Protein AF-A0AAX2RJA6-F1 (afdb_monomer_lite)

Organism: Burkholderia cepacia (NCBI:txid292)

Foldseek 3Di:
DDQDPVNLVVLVVVLCVVPPDDPQWDDPSPFIAGNDPDRPSRVVRRVVSVVSVVVVPPPPPPVQWDFPVPDDQDDFFKWWQAPVGIDGRWHWADDAPVDDTAIWDFPQADPVGTHIDHRHGTTIIGHDPDDPPPPPPDDD

pLDDT: mean 81.7, std 13.89, range [35.16, 95.06]

Secondary structure (DSSP, 8-state):
-PPPHHHHHHHHHHHHHHSPPPTTEEE-SSSEEESSS-HHHHHHHHHHHHHHHHHHS--THHHH-EEGGG--SSSS-EEEEETTEEEEEEEES---TT-S--EEEEEEEETTEEEEEE-SS--EEEEPPPPPP-------

Sequence (140 aa):
MKITDDMLTEWRKQFEAEFPMPPDCIWTGNGYSPTRYDAWRAQEYAHMWNGFVAGRRTTPDREAWQPIGTAPKFGDPIDIWGRYGRTPNCVWGKPTYVGGVRWVHEAGYDSNGPVFEIVVDPTHWMPLPTAPTSDKGGAR

Structure (mmCIF, N/CA/C/O backbone):
data_AF-A0AAX2RJA6-F1
#
_entry.id   AF-A0AAX2RJA6-F1
#
loop_
_atom_site.group_PDB
_atom_site.id
_atom_site.type_symbol
_atom_site.label_atom_id
_atom_site.label_alt_id
_atom_site.label_comp_id
_atom_site.label_asym_id
_atom_site.label_entity_id
_atom_site.label_seq_id
_atom_site.pdbx_PDB_ins_code
_atom_site.Cartn_x
_atom_site.Cartn_y
_atom_site.Cartn_z
_atom_site.occupancy
_atom_site.B_iso_or_equiv
_atom_site.auth_seq_id
_atom_site.auth_comp_id
_atom_site.auth_asym_id
_atom_site.auth_atom_id
_atom_site.pdbx_PDB_model_num
ATOM 1 N N . MET A 1 1 ? 11.723 0.926 1.238 1.00 52.06 1 MET A N 1
ATOM 2 C CA . MET A 1 1 ? 12.694 -0.075 0.745 1.00 52.06 1 MET A CA 1
ATOM 3 C C . MET A 1 1 ? 13.727 0.634 -0.124 1.00 52.06 1 MET A C 1
ATOM 5 O O . MET A 1 1 ? 13.325 1.465 -0.930 1.00 52.06 1 MET A O 1
ATOM 9 N N . LYS A 1 2 ? 15.030 0.384 0.068 1.00 60.53 2 LYS A N 1
ATOM 10 C CA . LYS A 1 2 ? 16.077 0.905 -0.831 1.00 60.53 2 LYS A CA 1
ATOM 11 C C . LYS A 1 2 ? 16.181 -0.028 -2.041 1.00 60.53 2 LYS A C 1
ATOM 13 O O . LYS A 1 2 ? 16.201 -1.238 -1.852 1.00 60.53 2 LYS A O 1
ATOM 18 N N . ILE A 1 3 ? 16.213 0.528 -3.250 1.00 69.88 3 ILE A N 1
ATOM 19 C CA . ILE A 1 3 ? 16.457 -0.243 -4.476 1.00 69.88 3 ILE A CA 1
ATOM 20 C C . ILE A 1 3 ? 17.936 -0.630 -4.489 1.00 69.88 3 ILE A C 1
ATOM 22 O O . ILE A 1 3 ? 18.782 0.245 -4.304 1.00 69.88 3 ILE A O 1
ATOM 26 N N . THR A 1 4 ? 18.235 -1.914 -4.676 1.00 81.44 4 THR A N 1
ATOM 27 C CA . THR A 1 4 ? 19.610 -2.412 -4.813 1.00 81.44 4 THR A CA 1
ATOM 28 C C . THR A 1 4 ? 20.001 -2.546 -6.284 1.00 81.44 4 THR A C 1
ATOM 30 O O . THR A 1 4 ? 19.138 -2.645 -7.161 1.00 81.44 4 THR A O 1
ATOM 33 N N . ASP A 1 5 ? 21.304 -2.590 -6.558 1.00 79.75 5 ASP A N 1
ATOM 34 C CA . ASP A 1 5 ? 21.830 -2.777 -7.917 1.00 79.75 5 ASP A CA 1
ATOM 35 C C . ASP A 1 5 ? 21.434 -4.142 -8.507 1.00 79.75 5 ASP A C 1
ATOM 37 O O . ASP A 1 5 ? 21.126 -4.241 -9.696 1.00 79.75 5 ASP A O 1
ATOM 41 N N . ASP A 1 6 ? 21.333 -5.178 -7.668 1.00 83.69 6 ASP A N 1
ATOM 42 C CA . ASP A 1 6 ? 20.842 -6.502 -8.071 1.00 83.69 6 ASP A CA 1
ATOM 43 C C . ASP A 1 6 ? 19.376 -6.444 -8.525 1.00 83.69 6 ASP A C 1
ATOM 45 O O . ASP A 1 6 ? 19.014 -7.006 -9.559 1.00 83.69 6 ASP A O 1
ATOM 49 N N . MET A 1 7 ? 18.529 -5.701 -7.800 1.00 82.44 7 MET A N 1
ATOM 50 C CA . MET A 1 7 ? 17.132 -5.499 -8.196 1.00 82.44 7 MET A CA 1
ATOM 51 C C . MET A 1 7 ? 17.029 -4.747 -9.521 1.00 82.44 7 MET A C 1
ATOM 53 O O . MET A 1 7 ? 16.247 -5.142 -10.383 1.00 82.44 7 MET A O 1
ATOM 57 N N . LEU A 1 8 ? 17.822 -3.686 -9.710 1.00 85.06 8 LEU A N 1
ATOM 58 C CA . LEU A 1 8 ? 17.856 -2.946 -10.976 1.00 85.06 8 LEU A CA 1
ATOM 59 C C . LEU A 1 8 ? 18.325 -3.827 -12.133 1.00 85.06 8 LEU A C 1
ATOM 61 O O . LEU A 1 8 ? 17.783 -3.722 -13.231 1.00 85.06 8 LEU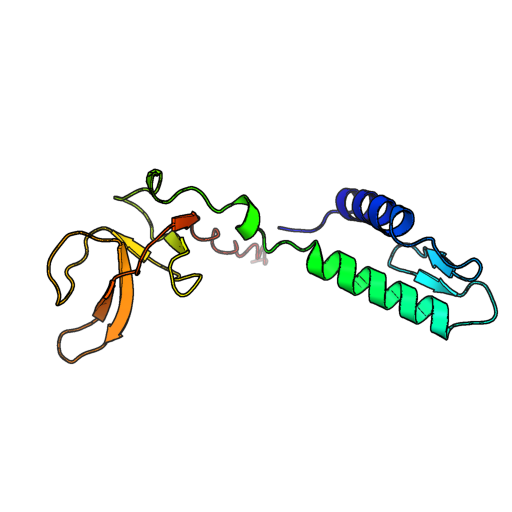 A O 1
ATOM 65 N N . THR A 1 9 ? 19.282 -4.718 -11.880 1.00 88.31 9 THR A N 1
ATOM 66 C CA . THR A 1 9 ? 19.792 -5.668 -12.874 1.00 88.31 9 THR A CA 1
ATOM 67 C C . THR A 1 9 ? 18.704 -6.646 -13.316 1.00 88.31 9 THR A C 1
ATOM 69 O O . THR A 1 9 ? 18.494 -6.829 -14.516 1.00 88.31 9 THR A O 1
ATOM 72 N N . GLU A 1 10 ? 17.958 -7.233 -12.379 1.00 89.12 10 GLU A N 1
ATOM 73 C CA . GLU A 1 10 ? 16.852 -8.138 -12.713 1.00 89.12 10 GLU A CA 1
ATOM 74 C C . GLU A 1 10 ? 15.676 -7.408 -13.371 1.00 89.12 10 GLU A C 1
ATOM 76 O O . GLU A 1 10 ? 15.104 -7.887 -14.351 1.00 89.12 10 GLU A O 1
ATOM 81 N N . TRP A 1 11 ? 15.339 -6.207 -12.898 1.00 90.81 11 TRP A N 1
ATOM 82 C CA . TRP A 1 11 ? 14.287 -5.392 -13.508 1.00 90.81 11 TRP A CA 1
ATOM 83 C C . TRP A 1 11 ? 14.646 -4.975 -14.929 1.00 90.81 11 TRP A C 1
ATOM 85 O O . TRP A 1 11 ? 13.773 -4.967 -15.793 1.00 90.81 11 TRP A O 1
ATOM 95 N N . ARG A 1 12 ? 15.921 -4.685 -15.198 1.00 91.75 12 ARG A N 1
ATOM 96 C CA . ARG A 1 12 ? 16.403 -4.397 -16.548 1.00 91.75 12 ARG A CA 1
ATOM 97 C C . ARG A 1 12 ? 16.191 -5.587 -17.479 1.00 91.75 12 ARG A C 1
ATOM 99 O O . ARG A 1 12 ? 15.636 -5.396 -18.554 1.00 91.75 12 ARG A O 1
ATOM 106 N N . LYS A 1 13 ? 16.562 -6.804 -17.061 1.00 92.00 13 LYS A N 1
ATOM 107 C CA . LYS A 1 13 ? 16.339 -8.023 -17.863 1.00 92.00 13 LYS A CA 1
ATOM 108 C C . LYS A 1 13 ? 14.862 -8.209 -18.213 1.00 92.00 13 LYS A C 1
ATOM 110 O O . LYS A 1 13 ? 14.540 -8.531 -19.349 1.00 92.00 13 LYS A O 1
ATOM 115 N N . GLN A 1 14 ? 13.967 -7.985 -17.248 1.00 92.12 14 GLN A N 1
ATOM 116 C CA . GLN A 1 14 ? 12.521 -8.059 -17.480 1.00 92.12 14 GLN A CA 1
ATOM 117 C C . GLN A 1 14 ? 12.045 -6.984 -18.461 1.00 92.12 14 GLN A C 1
ATOM 119 O O . GLN A 1 14 ? 11.283 -7.286 -19.373 1.00 92.12 14 GLN A O 1
ATOM 124 N N . PHE A 1 15 ? 12.506 -5.744 -18.282 1.00 93.75 15 PHE A N 1
ATOM 125 C CA . PHE A 1 15 ? 12.160 -4.629 -19.157 1.00 93.75 15 PHE A CA 1
ATOM 126 C C . PHE A 1 15 ? 12.596 -4.889 -20.599 1.00 93.75 15 PHE A C 1
ATOM 128 O O . PHE A 1 15 ? 11.776 -4.775 -21.499 1.00 93.75 15 PHE A O 1
ATOM 135 N N . GLU A 1 16 ? 13.849 -5.293 -20.817 1.00 93.06 16 GLU A N 1
ATOM 136 C CA . GLU A 1 16 ? 14.395 -5.567 -22.154 1.00 93.06 16 GLU A CA 1
ATOM 137 C C . GLU A 1 16 ? 13.778 -6.820 -22.809 1.00 93.06 16 GLU A C 1
ATOM 139 O O . GLU A 1 16 ? 13.765 -6.926 -24.035 1.00 93.06 16 GLU A O 1
ATOM 144 N N . ALA A 1 17 ? 13.252 -7.763 -22.016 1.00 92.62 17 ALA A N 1
ATOM 145 C CA . ALA A 1 17 ? 12.508 -8.915 -22.528 1.00 92.62 17 ALA A CA 1
ATOM 146 C C . ALA A 1 17 ? 11.091 -8.542 -23.001 1.00 92.62 17 ALA A C 1
ATOM 148 O O . ALA A 1 17 ? 10.594 -9.119 -23.966 1.00 92.62 17 ALA A O 1
ATOM 149 N N . GLU A 1 18 ? 10.439 -7.597 -22.320 1.00 94.25 18 GLU A N 1
ATOM 150 C CA . GLU A 1 18 ? 9.084 -7.130 -22.640 1.00 94.25 18 GLU A CA 1
ATOM 151 C C . GLU A 1 18 ? 9.087 -6.058 -23.740 1.00 94.25 18 GLU A C 1
ATOM 153 O O . GLU A 1 18 ? 8.244 -6.065 -24.637 1.00 94.25 18 GLU A O 1
ATOM 158 N N . PHE A 1 19 ? 10.074 -5.167 -23.701 1.00 90.81 19 PHE A N 1
ATOM 159 C CA . PHE A 1 19 ? 10.273 -4.082 -24.649 1.00 90.81 19 PHE A CA 1
ATOM 160 C C . PHE A 1 19 ? 11.635 -4.279 -25.316 1.00 90.81 19 PHE A C 1
ATOM 162 O O . PHE A 1 19 ? 12.649 -3.921 -24.729 1.00 90.81 19 PHE A O 1
ATOM 169 N N . PRO A 1 20 ? 11.706 -4.851 -26.529 1.00 87.12 20 PRO A N 1
ATOM 170 C CA . PRO A 1 20 ? 12.981 -5.044 -27.207 1.00 87.12 20 PRO A CA 1
ATOM 171 C C . PRO A 1 20 ? 13.717 -3.716 -27.421 1.00 87.12 20 PRO A C 1
ATOM 173 O O . PRO A 1 20 ? 13.171 -2.773 -28.004 1.00 87.12 20 PRO A O 1
ATOM 176 N N . MET A 1 21 ? 14.971 -3.656 -26.968 1.00 85.00 21 MET A N 1
ATOM 177 C CA . MET A 1 21 ? 15.792 -2.450 -27.054 1.00 85.00 21 MET A CA 1
ATOM 178 C C . MET A 1 21 ? 16.032 -2.039 -28.520 1.00 85.00 21 MET A C 1
ATOM 180 O O . MET A 1 21 ? 16.399 -2.886 -29.341 1.00 85.00 21 MET A O 1
ATOM 184 N N . PRO A 1 22 ? 15.867 -0.750 -28.876 1.00 85.69 22 PRO A N 1
ATOM 185 C CA . PRO A 1 22 ? 16.191 -0.264 -30.213 1.00 85.69 22 PRO A CA 1
ATOM 186 C C . PRO A 1 22 ? 17.672 -0.493 -30.573 1.00 85.69 22 PRO A C 1
ATOM 188 O O . PRO A 1 22 ? 18.527 -0.376 -29.696 1.00 85.69 22 PRO A O 1
ATOM 191 N N . PRO A 1 23 ? 18.010 -0.732 -31.857 1.00 84.88 23 PRO A N 1
ATOM 192 C CA . PRO A 1 23 ? 19.387 -1.012 -32.289 1.00 84.88 23 PRO A CA 1
ATOM 193 C C . PRO A 1 23 ? 20.365 0.145 -32.028 1.00 84.88 23 PRO A C 1
ATOM 195 O O . PRO A 1 23 ? 21.566 -0.076 -31.894 1.00 84.88 23 PRO A O 1
ATOM 198 N N . ASP A 1 24 ? 19.841 1.367 -31.920 1.00 87.44 24 ASP A N 1
ATOM 199 C CA . ASP A 1 24 ? 20.626 2.594 -31.751 1.00 87.44 24 ASP A CA 1
ATOM 200 C C . ASP A 1 24 ? 20.659 3.073 -30.304 1.00 87.44 24 ASP A C 1
ATOM 202 O O . ASP A 1 24 ? 20.914 4.243 -30.030 1.00 87.44 24 ASP A O 1
ATOM 206 N N . CYS A 1 25 ? 20.375 2.166 -29.372 1.00 88.31 25 CYS A N 1
ATOM 207 C CA . CYS A 1 25 ? 20.279 2.430 -27.952 1.00 88.31 25 CYS A CA 1
ATOM 208 C C . CYS A 1 25 ? 21.224 1.503 -27.182 1.00 88.31 25 CYS A C 1
ATOM 210 O O . CYS A 1 25 ? 21.363 0.325 -27.507 1.00 88.31 25 CYS A O 1
ATOM 212 N N . ILE A 1 26 ? 21.888 2.038 -26.161 1.00 90.69 26 ILE A N 1
ATOM 213 C CA . ILE A 1 26 ? 22.783 1.289 -25.280 1.00 90.69 26 ILE A CA 1
ATOM 214 C C . ILE A 1 26 ? 22.503 1.625 -23.820 1.00 90.69 26 ILE A C 1
ATOM 216 O O . ILE A 1 26 ? 22.159 2.757 -23.479 1.00 90.69 26 ILE A O 1
ATOM 220 N N . TRP A 1 27 ? 22.689 0.636 -22.952 1.00 89.00 27 TRP A N 1
ATOM 221 C CA . TRP A 1 27 ? 22.707 0.826 -21.508 1.00 89.00 27 TRP A CA 1
ATOM 222 C C . TRP A 1 27 ? 24.038 1.423 -21.037 1.00 89.00 27 TRP A C 1
ATOM 224 O O . TRP A 1 27 ? 25.102 0.880 -21.331 1.00 89.00 27 TRP A O 1
ATOM 234 N N . THR A 1 28 ? 23.990 2.496 -20.250 1.00 87.38 28 THR A N 1
ATOM 235 C CA . THR A 1 28 ? 25.176 3.242 -19.783 1.00 87.38 28 THR A CA 1
ATOM 236 C C . THR A 1 28 ? 25.485 3.050 -18.298 1.00 87.38 28 THR A C 1
ATOM 238 O O . THR A 1 28 ? 26.336 3.738 -17.741 1.00 87.38 28 THR A O 1
ATOM 241 N N . GLY A 1 29 ? 24.799 2.121 -17.628 1.00 82.06 29 GLY A N 1
ATOM 242 C CA . GLY A 1 29 ? 24.947 1.880 -16.190 1.00 82.06 29 GLY A CA 1
ATOM 243 C C . GLY A 1 29 ? 23.900 2.594 -15.337 1.00 82.06 29 GLY A C 1
ATOM 244 O O . GLY A 1 29 ? 23.500 2.046 -14.316 1.00 82.06 29 GLY A O 1
ATOM 245 N N . ASN A 1 30 ? 23.398 3.758 -15.766 1.00 79.12 30 ASN A N 1
ATOM 246 C CA . ASN A 1 30 ? 22.338 4.490 -15.055 1.00 79.12 30 ASN A CA 1
ATOM 247 C C . ASN A 1 30 ? 21.060 4.718 -15.880 1.00 79.12 30 ASN A C 1
ATOM 249 O O . ASN A 1 30 ? 20.163 5.438 -15.442 1.00 79.12 30 ASN A O 1
ATOM 253 N N . GLY A 1 31 ? 20.978 4.123 -17.067 1.00 85.19 31 GLY A N 1
ATOM 254 C CA . GLY A 1 31 ? 19.903 4.368 -18.013 1.00 85.19 31 GLY A CA 1
ATOM 255 C C . GLY A 1 31 ? 20.324 4.041 -19.436 1.00 85.19 31 GLY A C 1
ATOM 256 O O . GLY A 1 31 ? 21.293 3.315 -19.669 1.00 85.19 31 GLY A O 1
ATOM 257 N N . TYR A 1 32 ? 19.572 4.591 -20.382 1.00 89.06 32 TYR A N 1
ATOM 258 C CA . TYR A 1 32 ? 19.743 4.340 -21.805 1.00 89.06 32 TYR A CA 1
ATOM 259 C C . TYR A 1 32 ? 20.207 5.597 -22.536 1.00 89.06 32 TYR A C 1
ATOM 261 O O . TYR A 1 32 ? 19.871 6.719 -22.156 1.00 89.06 32 TYR A O 1
ATOM 269 N N . SER A 1 33 ? 21.011 5.422 -23.579 1.00 86.31 33 SER A N 1
ATOM 270 C CA . SER A 1 33 ? 21.560 6.517 -24.385 1.00 86.31 33 SER A CA 1
ATOM 271 C C . SER A 1 33 ? 21.720 6.092 -25.846 1.00 86.31 33 SER A C 1
ATOM 273 O O . SER A 1 33 ? 21.807 4.893 -26.119 1.00 86.31 33 SER A O 1
ATOM 275 N N . PRO A 1 34 ? 21.732 7.037 -26.802 1.00 88.56 34 PRO A N 1
ATOM 276 C CA . PRO A 1 34 ? 21.897 6.703 -28.210 1.00 88.56 34 PRO A CA 1
ATOM 277 C C . PRO A 1 34 ? 23.341 6.297 -28.536 1.00 88.56 34 PRO A C 1
ATOM 279 O O . PRO A 1 34 ? 24.287 6.871 -27.998 1.00 88.56 34 PRO A O 1
ATOM 282 N N . THR A 1 35 ? 23.521 5.342 -29.449 1.00 83.50 35 THR A N 1
ATOM 283 C CA . THR A 1 35 ? 24.842 4.954 -29.989 1.00 83.50 35 THR A CA 1
ATOM 284 C C . THR A 1 35 ? 25.194 5.678 -31.290 1.00 83.50 35 THR A C 1
ATOM 286 O O . THR A 1 35 ? 26.371 5.776 -31.635 1.00 83.50 35 THR A O 1
ATOM 289 N N . ARG A 1 36 ? 24.191 6.187 -32.020 1.00 77.19 36 ARG A N 1
ATOM 290 C CA . ARG A 1 36 ? 24.344 6.923 -33.287 1.00 77.19 36 ARG A CA 1
ATOM 291 C C . ARG A 1 36 ? 23.229 7.972 -33.469 1.00 77.19 36 ARG A C 1
ATOM 293 O O . ARG A 1 36 ? 22.797 8.589 -32.500 1.00 77.19 36 ARG A O 1
ATOM 300 N N . TYR A 1 37 ? 22.786 8.195 -34.711 1.00 69.88 37 TYR A N 1
ATOM 301 C CA . TYR A 1 37 ? 21.577 8.956 -35.042 1.00 69.88 37 TYR A CA 1
ATOM 302 C C . TYR A 1 37 ? 20.332 8.351 -34.361 1.00 69.88 37 TYR A C 1
ATOM 304 O O . TYR A 1 37 ? 20.276 7.140 -34.189 1.00 69.88 37 TYR A O 1
ATOM 312 N N . ASP A 1 38 ? 19.347 9.196 -34.028 1.00 75.69 38 ASP A N 1
ATOM 313 C CA . ASP A 1 38 ? 18.086 8.870 -33.316 1.00 75.69 38 ASP A CA 1
ATOM 314 C C . ASP A 1 38 ? 18.113 8.989 -31.771 1.00 75.69 38 ASP A C 1
ATOM 316 O O . ASP A 1 38 ? 17.716 8.101 -31.013 1.00 75.69 38 ASP A O 1
ATOM 320 N N . ALA A 1 39 ? 18.556 10.156 -31.284 1.00 80.44 39 ALA A N 1
ATOM 321 C CA . ALA A 1 39 ? 18.533 10.502 -29.859 1.00 80.44 39 ALA A CA 1
ATOM 322 C C . ALA A 1 39 ? 17.118 10.525 -29.250 1.00 80.44 39 ALA A C 1
ATOM 324 O O . ALA A 1 39 ? 16.964 10.242 -28.062 1.00 80.44 39 ALA A O 1
ATOM 325 N N . TRP A 1 40 ? 16.093 10.822 -30.055 1.00 84.25 40 TRP A N 1
ATOM 326 C CA . TRP A 1 40 ? 14.700 10.871 -29.609 1.00 84.25 40 TRP A CA 1
ATOM 327 C C . TRP A 1 40 ? 14.192 9.490 -29.213 1.00 84.25 40 TRP A C 1
ATOM 329 O O . TRP A 1 40 ? 13.665 9.327 -28.116 1.00 84.25 40 TRP A O 1
ATOM 339 N N . ARG A 1 41 ? 14.438 8.469 -30.039 1.00 84.56 41 ARG A N 1
ATOM 340 C CA . ARG A 1 41 ? 14.030 7.099 -29.720 1.00 84.56 41 ARG A CA 1
ATOM 341 C C . ARG A 1 41 ? 14.763 6.530 -28.506 1.00 84.56 41 ARG A C 1
ATOM 343 O O . ARG A 1 41 ? 14.161 5.836 -27.688 1.00 84.56 41 ARG A O 1
ATOM 350 N N . ALA A 1 42 ? 16.051 6.841 -28.347 1.00 86.19 42 ALA A N 1
ATOM 351 C CA . ALA A 1 42 ? 16.793 6.466 -27.142 1.00 86.19 42 ALA A CA 1
ATOM 352 C C . ALA A 1 42 ? 16.235 7.162 -25.886 1.00 86.19 42 ALA A C 1
ATOM 354 O O . ALA A 1 42 ? 16.147 6.543 -24.824 1.00 86.19 42 ALA A O 1
ATOM 355 N N . GLN A 1 43 ? 15.816 8.425 -26.008 1.00 87.38 43 GLN A N 1
ATOM 356 C CA . GLN A 1 43 ? 15.183 9.168 -24.922 1.00 87.38 43 GLN A CA 1
ATOM 357 C C . GLN A 1 43 ? 13.809 8.595 -24.549 1.00 87.38 43 GLN A C 1
ATOM 359 O O . GLN A 1 43 ? 13.527 8.423 -23.365 1.00 87.38 43 GLN A O 1
ATOM 364 N N . GLU A 1 44 ? 12.970 8.251 -25.527 1.00 89.62 44 GLU A N 1
ATOM 365 C CA . GLU A 1 44 ? 11.686 7.581 -25.282 1.00 89.62 44 GLU A CA 1
ATOM 366 C C . GLU A 1 44 ? 11.886 6.269 -24.524 1.00 89.62 44 GLU A C 1
ATOM 368 O O . GLU A 1 44 ? 11.211 6.012 -23.527 1.00 89.62 44 GLU A O 1
ATOM 373 N N . TYR A 1 45 ? 12.877 5.477 -24.929 1.00 90.44 45 TYR A N 1
ATOM 374 C CA . TYR A 1 45 ? 13.204 4.223 -24.263 1.00 90.44 45 TYR A CA 1
ATOM 375 C C . TYR A 1 45 ? 13.719 4.440 -22.827 1.00 90.44 45 TYR A C 1
ATOM 377 O O . TYR A 1 45 ? 13.320 3.730 -21.901 1.00 90.44 45 TYR A O 1
ATOM 385 N N . ALA A 1 46 ? 14.522 5.486 -22.597 1.00 90.25 46 ALA A N 1
ATOM 386 C CA . ALA A 1 46 ? 14.923 5.900 -21.252 1.00 90.25 46 ALA A CA 1
ATOM 387 C C . ALA A 1 46 ? 13.721 6.341 -20.392 1.00 90.25 46 ALA A C 1
ATOM 389 O O . ALA A 1 46 ? 13.653 6.023 -19.204 1.00 90.25 46 ALA A O 1
ATOM 390 N N . HIS A 1 47 ? 12.743 7.038 -20.976 1.00 91.88 47 HIS A N 1
ATOM 391 C CA . HIS A 1 47 ? 11.512 7.422 -20.283 1.00 91.88 47 HIS A CA 1
ATOM 392 C C . HIS A 1 47 ? 10.647 6.203 -19.941 1.00 91.88 47 HIS A C 1
ATOM 394 O O . HIS A 1 47 ? 10.136 6.114 -18.823 1.00 91.88 47 HIS A O 1
ATOM 400 N N . MET A 1 48 ? 10.525 5.242 -20.861 1.00 93.75 48 MET A N 1
ATOM 401 C CA . MET A 1 48 ? 9.839 3.971 -20.614 1.00 93.75 48 MET A CA 1
ATOM 402 C C . MET A 1 48 ? 10.486 3.209 -19.458 1.00 93.75 48 MET A C 1
ATOM 404 O O . MET A 1 48 ? 9.780 2.760 -18.557 1.00 93.75 48 MET A O 1
ATOM 408 N N . TRP A 1 49 ? 11.819 3.135 -19.427 1.00 92.31 49 TRP A N 1
ATOM 409 C CA . TRP A 1 49 ? 12.558 2.547 -18.311 1.00 92.31 49 TRP A CA 1
ATOM 410 C C . TRP A 1 49 ? 12.265 3.257 -16.986 1.00 92.31 49 TRP A C 1
ATOM 412 O O . TRP A 1 49 ? 11.958 2.604 -15.990 1.00 92.31 49 TRP A O 1
ATOM 422 N N . ASN A 1 50 ? 12.284 4.592 -16.969 1.00 90.12 50 ASN A N 1
ATOM 423 C CA . ASN A 1 50 ? 11.959 5.364 -15.769 1.00 90.12 50 ASN A CA 1
ATOM 424 C C . ASN A 1 50 ? 10.534 5.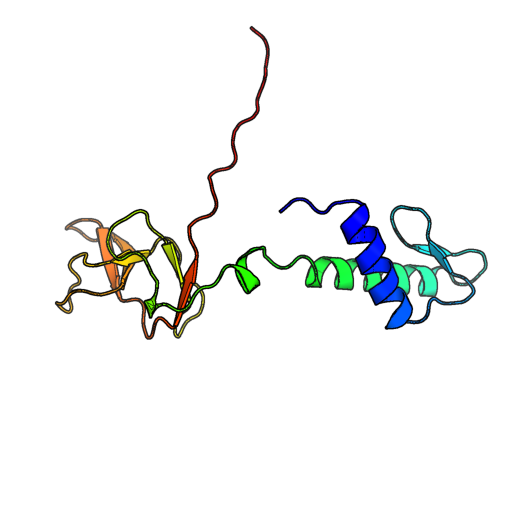082 -15.274 1.00 90.12 50 ASN A C 1
ATOM 426 O O . ASN A 1 50 ? 10.330 4.905 -14.073 1.00 90.12 50 ASN A O 1
ATOM 430 N N . GLY A 1 51 ? 9.559 4.996 -16.183 1.00 88.19 51 GLY A N 1
ATOM 431 C CA . GLY A 1 51 ? 8.180 4.627 -15.859 1.00 88.19 51 GLY A CA 1
ATOM 432 C C . GLY A 1 51 ? 8.061 3.195 -15.334 1.00 88.19 51 GLY A C 1
ATOM 433 O O . GLY A 1 51 ? 7.394 2.956 -14.330 1.00 88.19 51 GLY A O 1
ATOM 434 N N . PHE A 1 52 ? 8.765 2.249 -15.952 1.00 88.50 52 PHE A N 1
ATOM 435 C CA . PHE A 1 52 ? 8.812 0.849 -15.538 1.00 88.50 52 PHE A CA 1
ATOM 436 C C . PHE A 1 52 ? 9.406 0.686 -14.135 1.00 88.50 52 PHE A C 1
ATOM 438 O O . PHE A 1 52 ? 8.816 0.015 -13.287 1.00 88.50 52 PHE A O 1
ATOM 445 N N . VAL A 1 53 ? 10.534 1.350 -13.862 1.00 85.44 53 VAL A N 1
ATOM 446 C CA . VAL A 1 53 ? 11.146 1.407 -12.529 1.00 85.44 53 VAL A CA 1
ATOM 447 C C . VAL A 1 53 ? 10.213 2.102 -11.546 1.00 85.44 53 VAL A C 1
ATOM 449 O O . VAL A 1 53 ? 10.076 1.629 -10.426 1.00 85.44 53 VAL A O 1
ATOM 452 N N . ALA A 1 54 ? 9.540 3.189 -11.927 1.00 81.88 54 ALA A N 1
ATOM 453 C CA . ALA A 1 54 ? 8.593 3.883 -11.056 1.00 81.88 54 ALA A CA 1
ATOM 454 C C . ALA A 1 54 ? 7.353 3.037 -10.716 1.00 81.88 54 ALA A C 1
ATOM 456 O O . ALA A 1 54 ? 6.896 3.083 -9.581 1.00 81.88 54 ALA A O 1
ATOM 457 N N . GLY A 1 55 ? 6.838 2.236 -11.650 1.00 75.31 55 GLY A N 1
ATOM 458 C CA . GLY A 1 55 ? 5.734 1.306 -11.393 1.00 75.31 55 GLY A CA 1
ATOM 459 C C . GLY A 1 55 ? 6.154 0.085 -10.568 1.00 75.31 55 GLY A C 1
ATOM 460 O O . GLY A 1 55 ? 5.376 -0.413 -9.757 1.00 75.31 55 GLY A O 1
ATOM 461 N N . ARG A 1 56 ? 7.399 -0.381 -10.743 1.00 75.75 56 ARG A N 1
ATOM 462 C CA . ARG A 1 56 ? 7.995 -1.484 -9.967 1.00 75.75 56 ARG A CA 1
ATOM 463 C C . ARG A 1 56 ? 8.611 -1.064 -8.649 1.00 75.75 56 ARG A C 1
ATOM 465 O O . ARG A 1 56 ? 8.823 -1.917 -7.792 1.00 75.75 56 ARG A O 1
ATOM 472 N N . ARG A 1 57 ? 8.811 0.236 -8.430 1.00 67.06 57 ARG A N 1
ATOM 473 C CA . ARG A 1 57 ? 8.756 0.830 -7.095 1.00 67.06 57 ARG A CA 1
ATOM 474 C C . ARG A 1 57 ? 7.333 0.627 -6.597 1.00 67.06 57 ARG A C 1
ATOM 476 O O . ARG A 1 57 ? 6.554 1.564 -6.471 1.00 67.06 57 ARG A O 1
ATOM 483 N N . THR A 1 58 ? 7.001 -0.625 -6.306 1.00 54.06 58 THR A N 1
ATOM 484 C CA . THR A 1 58 ? 5.959 -0.957 -5.370 1.00 54.06 58 THR A CA 1
ATOM 485 C C . THR A 1 58 ? 6.218 -0.039 -4.194 1.00 54.06 58 THR A C 1
ATOM 487 O O . THR A 1 58 ? 7.296 -0.068 -3.586 1.00 54.06 58 THR A O 1
ATOM 490 N N . THR A 1 59 ? 5.240 0.806 -3.880 1.00 49.31 59 THR A N 1
ATOM 491 C CA . THR A 1 59 ? 5.037 1.162 -2.485 1.00 49.31 59 THR A CA 1
ATOM 492 C C . THR A 1 59 ? 5.216 -0.163 -1.736 1.00 49.31 59 THR A C 1
ATOM 494 O O . THR A 1 59 ? 4.558 -1.133 -2.134 1.00 49.31 59 THR A O 1
ATOM 497 N N . PRO A 1 60 ? 6.162 -0.275 -0.784 1.00 51.66 60 PRO A N 1
ATOM 498 C CA . PRO A 1 60 ? 6.437 -1.529 -0.066 1.00 51.66 60 PRO A CA 1
ATOM 499 C C . PRO A 1 60 ? 5.159 -2.239 0.422 1.00 51.66 60 PRO A C 1
ATOM 501 O O . PRO A 1 60 ? 5.132 -3.441 0.645 1.00 51.66 60 PRO A O 1
ATOM 504 N N . ASP A 1 61 ? 4.091 -1.461 0.523 1.00 53.59 61 ASP A N 1
ATOM 505 C CA . ASP A 1 61 ? 2.748 -1.749 0.959 1.00 53.59 61 ASP A CA 1
ATOM 506 C C . ASP A 1 61 ? 2.002 -2.832 0.164 1.00 53.59 61 ASP A C 1
ATOM 508 O O . ASP A 1 61 ? 1.288 -3.587 0.808 1.00 53.59 61 ASP A O 1
ATOM 512 N N . ARG A 1 62 ? 2.123 -2.993 -1.173 1.00 52.00 62 ARG A N 1
ATOM 513 C CA . ARG A 1 62 ? 1.199 -3.917 -1.898 1.00 52.00 62 ARG A CA 1
ATOM 514 C C . ARG A 1 62 ? 1.283 -5.369 -1.404 1.00 52.00 62 ARG A C 1
ATOM 516 O O . ARG A 1 62 ? 0.245 -6.016 -1.297 1.00 52.00 62 ARG A O 1
ATOM 523 N N . GLU A 1 63 ? 2.482 -5.856 -1.093 1.00 58.59 63 GLU A N 1
ATOM 524 C CA . GLU A 1 63 ? 2.702 -7.203 -0.538 1.00 58.59 63 GLU A CA 1
ATOM 525 C C . GLU A 1 63 ? 2.656 -7.237 1.000 1.00 58.59 63 GLU A C 1
ATOM 527 O O . GLU A 1 63 ? 2.551 -8.311 1.587 1.00 58.59 63 GLU A O 1
ATOM 532 N N . ALA A 1 64 ? 2.702 -6.079 1.668 1.00 72.56 64 ALA A N 1
ATOM 533 C CA . ALA A 1 64 ? 2.634 -5.982 3.127 1.00 72.56 64 ALA A CA 1
ATOM 534 C C . ALA A 1 64 ? 1.196 -6.034 3.677 1.00 72.56 64 ALA A C 1
ATOM 536 O O . ALA A 1 64 ? 1.012 -6.228 4.881 1.00 72.56 64 ALA A O 1
ATOM 537 N N . TRP A 1 65 ? 0.185 -5.864 2.817 1.00 86.12 65 TRP A N 1
ATOM 538 C CA . TRP A 1 65 ? -1.225 -5.959 3.193 1.00 86.12 65 TRP A CA 1
ATOM 539 C C . TRP A 1 65 ? -1.619 -7.399 3.539 1.00 86.12 65 TRP A C 1
ATOM 541 O O . TRP A 1 65 ? -1.604 -8.295 2.699 1.00 86.12 65 TRP A O 1
ATOM 551 N N . GLN A 1 66 ? -2.041 -7.608 4.780 1.00 90.62 66 GLN A N 1
ATOM 552 C CA . GLN A 1 66 ? -2.532 -8.881 5.299 1.00 90.62 66 GLN A CA 1
ATOM 553 C C . GLN A 1 66 ? -4.060 -8.857 5.437 1.00 90.62 66 GLN A 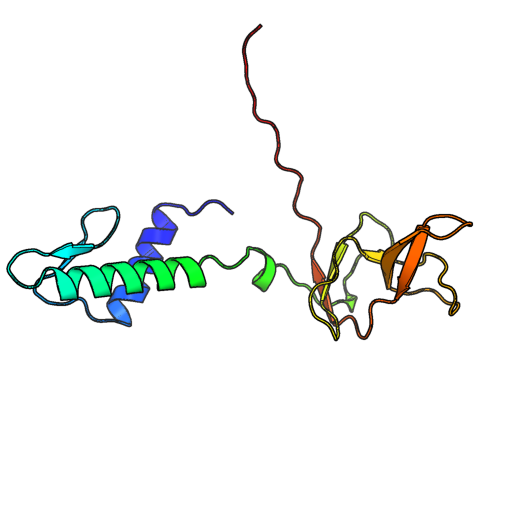C 1
ATOM 555 O O . GLN A 1 66 ? -4.627 -7.784 5.649 1.00 90.62 66 GLN A O 1
ATOM 560 N N . PRO A 1 67 ? -4.761 -10.004 5.361 1.00 94.19 67 PRO A N 1
ATOM 561 C CA . PRO A 1 67 ? -6.207 -10.051 5.572 1.00 94.19 67 PRO A CA 1
ATOM 562 C C . PRO A 1 67 ? -6.605 -9.444 6.921 1.00 94.19 67 PRO A C 1
ATOM 564 O O . PRO A 1 67 ? -6.006 -9.759 7.946 1.00 94.19 67 PRO A O 1
ATOM 567 N N . ILE A 1 68 ? -7.658 -8.625 6.962 1.00 94.62 68 ILE A N 1
ATOM 568 C CA . ILE A 1 68 ? -8.085 -7.933 8.195 1.00 94.62 68 ILE A CA 1
ATOM 569 C C . ILE A 1 68 ? -8.360 -8.885 9.374 1.00 94.62 68 ILE A C 1
ATOM 571 O O . ILE A 1 68 ? -8.224 -8.501 10.533 1.00 94.62 68 ILE A O 1
ATOM 575 N N . GLY A 1 69 ? -8.721 -10.142 9.095 1.00 93.69 69 GLY A N 1
ATOM 576 C CA . GLY A 1 69 ? -8.952 -11.168 10.114 1.00 93.69 69 GLY A CA 1
ATOM 577 C C . GLY A 1 69 ? -7.717 -11.509 10.955 1.00 93.69 69 GLY A C 1
ATOM 578 O O . GLY A 1 69 ? -7.877 -12.041 12.051 1.00 93.69 69 GLY A O 1
ATOM 579 N N . THR A 1 70 ? -6.509 -11.183 10.481 1.00 93.69 70 THR A N 1
ATOM 580 C CA . THR A 1 70 ? -5.245 -11.405 11.203 1.00 93.69 70 THR A CA 1
ATOM 581 C C . THR A 1 70 ? -4.751 -10.169 11.958 1.00 93.69 70 THR A C 1
ATOM 583 O O . THR A 1 70 ? -3.712 -10.233 12.611 1.00 93.69 70 THR A O 1
ATOM 586 N N . ALA A 1 71 ? -5.472 -9.046 11.881 1.00 93.19 71 ALA A N 1
ATOM 587 C CA . ALA A 1 71 ? -5.027 -7.779 12.446 1.00 93.19 71 ALA A CA 1
ATOM 588 C C . ALA A 1 71 ? -4.953 -7.807 13.987 1.00 93.19 71 ALA A C 1
ATOM 590 O O . ALA A 1 71 ? -5.892 -8.279 14.645 1.00 93.19 71 ALA A O 1
ATOM 591 N N . PRO A 1 72 ? -3.883 -7.252 14.589 1.00 90.69 72 PRO A N 1
ATOM 592 C CA . PRO A 1 72 ? -3.734 -7.193 16.036 1.00 90.69 72 PRO A CA 1
ATOM 593 C C . PRO A 1 72 ? -4.708 -6.171 16.635 1.00 90.69 72 PRO A C 1
ATOM 595 O O . PRO A 1 72 ? -4.50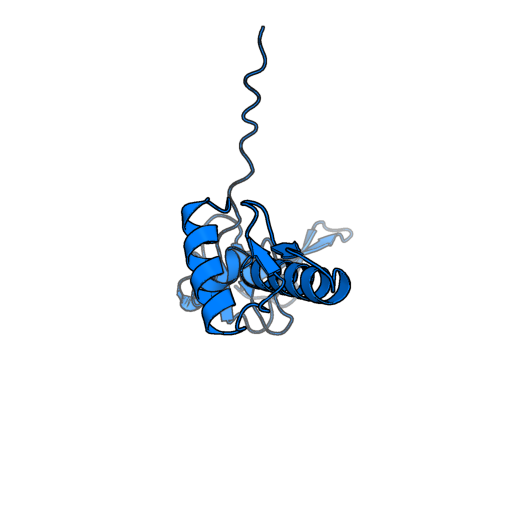7 -4.967 16.550 1.00 90.69 72 PRO A O 1
ATOM 598 N N . LYS A 1 73 ? -5.773 -6.651 17.283 1.00 88.69 73 LYS A N 1
ATOM 599 C CA . LYS A 1 73 ? -6.795 -5.803 17.936 1.00 88.69 73 LYS A CA 1
ATOM 600 C C . LYS A 1 73 ? -6.304 -5.078 19.194 1.00 88.69 73 LYS A C 1
ATOM 602 O O . LYS A 1 73 ? -6.981 -4.185 19.690 1.00 88.69 73 LYS A O 1
ATOM 607 N N . PHE A 1 74 ? -5.163 -5.483 19.735 1.00 81.81 74 PHE A N 1
ATOM 608 C CA . PHE A 1 74 ? -4.541 -4.867 20.899 1.00 81.81 74 PHE A CA 1
ATOM 609 C C . PHE A 1 74 ? -3.079 -4.626 20.548 1.00 81.81 74 PHE A C 1
ATOM 611 O O . PHE A 1 74 ? -2.325 -5.586 20.398 1.00 81.81 74 PHE A O 1
ATOM 618 N N . GLY A 1 75 ? -2.697 -3.368 20.357 1.00 77.25 75 GLY A N 1
ATOM 619 C CA . GLY A 1 75 ? -1.344 -3.027 19.940 1.00 77.25 75 GLY A CA 1
ATOM 620 C C . GLY A 1 75 ? -1.242 -1.637 19.335 1.00 77.25 75 GLY A C 1
ATOM 621 O O . GLY A 1 75 ? -2.127 -0.796 19.524 1.00 77.25 75 GLY A O 1
ATOM 622 N N . ASP A 1 76 ? -0.138 -1.431 18.626 1.00 84.50 76 ASP A N 1
ATOM 623 C CA . ASP A 1 76 ? 0.163 -0.191 17.924 1.00 84.50 76 ASP A CA 1
ATOM 624 C C . ASP A 1 76 ? -0.861 0.100 16.815 1.00 84.50 76 ASP A C 1
ATOM 626 O O . ASP A 1 76 ? -1.490 -0.828 16.290 1.00 84.50 76 ASP A O 1
ATOM 630 N N . PRO A 1 77 ? -1.038 1.377 16.430 1.00 89.88 77 PRO A N 1
ATOM 631 C CA . PRO A 1 77 ? -1.876 1.725 15.296 1.00 89.88 77 PRO A CA 1
ATOM 632 C C . PRO A 1 77 ? -1.386 1.049 14.012 1.00 89.88 77 PRO A C 1
ATOM 634 O O . PRO A 1 77 ? -0.187 0.865 13.792 1.00 89.88 77 PRO A O 1
ATOM 637 N N . ILE A 1 78 ? -2.335 0.700 13.152 1.00 92.31 78 ILE A N 1
ATOM 638 C CA . ILE A 1 78 ? -2.093 0.037 11.869 1.00 92.31 78 ILE A CA 1
ATOM 639 C C . ILE A 1 78 ? -2.764 0.818 10.749 1.00 92.31 78 ILE A C 1
ATOM 641 O O . ILE A 1 78 ? -3.725 1.547 10.978 1.00 92.31 78 ILE A O 1
ATOM 645 N N . ASP A 1 79 ? -2.317 0.623 9.520 1.00 92.81 79 ASP A N 1
ATOM 646 C CA . ASP A 1 79 ? -3.066 1.109 8.370 1.00 92.81 79 ASP A CA 1
ATOM 647 C C . ASP A 1 79 ? -4.074 0.058 7.931 1.00 92.81 79 ASP A C 1
ATOM 649 O O . ASP A 1 79 ? -3.796 -1.142 7.974 1.00 92.81 79 ASP A O 1
ATOM 653 N N . ILE A 1 80 ? -5.249 0.504 7.488 1.00 93.44 80 ILE A N 1
ATOM 654 C CA . ILE A 1 80 ? -6.329 -0.376 7.042 1.00 93.44 80 ILE A CA 1
ATOM 655 C C . ILE A 1 80 ? -6.765 0.011 5.637 1.00 93.44 80 ILE A C 1
ATOM 657 O O . ILE A 1 80 ? -6.927 1.184 5.322 1.00 93.44 80 ILE A O 1
ATOM 661 N N . TRP A 1 81 ? -6.986 -0.990 4.791 1.00 93.56 81 TRP A N 1
ATOM 662 C CA . TRP A 1 81 ? -7.610 -0.828 3.487 1.00 93.56 81 TRP A CA 1
ATOM 663 C C . TRP A 1 81 ? -9.079 -1.229 3.569 1.00 93.56 81 TRP A C 1
ATOM 665 O O . TRP A 1 81 ? -9.393 -2.382 3.882 1.00 93.56 81 TRP A O 1
ATOM 675 N N . GLY A 1 82 ? -9.982 -0.300 3.267 1.00 92.56 82 GLY A N 1
ATOM 676 C CA . GLY A 1 82 ? -11.426 -0.530 3.285 1.00 92.56 82 GLY A CA 1
ATOM 677 C C . GLY A 1 82 ? -12.122 -0.032 2.025 1.00 92.56 82 GLY A C 1
ATOM 678 O O . GLY A 1 82 ? -11.499 0.154 0.976 1.00 92.56 82 GLY A O 1
ATOM 679 N N . ARG A 1 83 ? -13.428 0.225 2.137 1.00 92.69 83 ARG A N 1
ATOM 680 C CA . ARG A 1 83 ? -14.276 0.681 1.024 1.00 92.69 83 ARG A CA 1
ATOM 681 C C . ARG A 1 83 ? -13.736 1.919 0.301 1.00 92.69 83 ARG A C 1
ATOM 683 O O . ARG A 1 83 ? -13.876 2.022 -0.914 1.00 92.69 83 ARG A O 1
ATOM 690 N N . TYR A 1 84 ? -13.149 2.855 1.044 1.00 89.50 84 TYR A N 1
ATOM 691 C CA . TYR A 1 84 ? -12.674 4.141 0.522 1.00 89.50 84 TYR A CA 1
ATOM 692 C C . TYR A 1 84 ? -11.153 4.190 0.304 1.00 89.50 84 TYR A C 1
ATOM 694 O O . TYR A 1 84 ? -10.591 5.265 0.114 1.00 89.50 84 TYR A O 1
ATOM 702 N N . GLY A 1 85 ? -10.484 3.032 0.298 1.00 89.94 85 GLY A N 1
ATOM 703 C CA . GLY A 1 85 ? -9.034 2.924 0.144 1.00 89.94 85 GLY A CA 1
ATOM 704 C C . GLY A 1 85 ? -8.297 2.845 1.481 1.00 89.94 85 GLY A C 1
ATOM 705 O O . GLY A 1 85 ? -8.827 2.307 2.455 1.00 89.94 85 GLY A O 1
ATOM 706 N N . ARG A 1 86 ? -7.050 3.335 1.505 1.00 91.44 86 ARG A N 1
ATOM 707 C CA . ARG A 1 86 ? -6.184 3.329 2.694 1.00 91.44 86 ARG A CA 1
ATOM 708 C C . ARG A 1 86 ? -6.635 4.380 3.708 1.00 91.44 86 ARG A C 1
ATOM 710 O O . ARG A 1 86 ? -6.644 5.571 3.408 1.00 91.44 86 ARG A O 1
ATOM 717 N N . THR A 1 87 ? -6.874 3.932 4.931 1.00 92.38 87 THR A N 1
ATOM 718 C CA . THR A 1 87 ? -7.068 4.757 6.120 1.00 92.38 87 THR A CA 1
ATOM 719 C C . THR A 1 87 ? -5.882 4.541 7.064 1.00 92.38 87 THR A C 1
ATOM 721 O O . THR A 1 87 ? -5.671 3.411 7.515 1.00 92.38 87 THR A O 1
ATOM 724 N N . PRO A 1 88 ? -5.073 5.576 7.344 1.00 90.94 88 PRO A N 1
ATOM 725 C CA . PRO A 1 88 ? -3.903 5.422 8.193 1.00 90.94 88 PRO A CA 1
ATOM 726 C C . PRO A 1 88 ? -4.238 5.483 9.689 1.00 90.94 88 PRO A C 1
ATOM 728 O O . PRO A 1 88 ? -5.284 6.006 10.070 1.00 90.94 88 PRO A O 1
ATOM 731 N N . ASN A 1 89 ? -3.316 5.015 10.537 1.00 90.94 89 ASN A N 1
ATOM 732 C CA . ASN A 1 89 ? -3.362 5.184 12.003 1.00 90.94 89 ASN A CA 1
ATOM 733 C C . ASN A 1 89 ? -4.658 4.674 12.666 1.00 90.94 89 ASN A C 1
ATOM 735 O O . ASN A 1 89 ? -5.222 5.308 13.561 1.00 90.94 89 ASN A O 1
ATOM 739 N N . CYS A 1 90 ? -5.143 3.522 12.220 1.00 92.62 90 CYS A N 1
ATOM 740 C CA . CYS A 1 90 ? -6.341 2.897 12.747 1.00 92.62 90 CYS A CA 1
ATOM 741 C C . CYS A 1 90 ? -6.061 2.133 14.045 1.00 92.62 90 CYS A C 1
ATOM 743 O O . CYS A 1 90 ? -5.037 1.466 14.194 1.00 92.62 90 CYS A O 1
ATOM 745 N N . VAL A 1 91 ? -7.025 2.169 14.963 1.00 92.00 91 VAL A N 1
ATOM 746 C CA . VAL A 1 91 ? -7.007 1.446 16.239 1.00 92.00 91 VAL A CA 1
ATOM 747 C C . VAL A 1 91 ? -8.314 0.689 16.442 1.00 92.00 91 VAL A C 1
ATOM 749 O O . VAL A 1 91 ? -9.361 1.061 15.909 1.00 92.00 91 VAL A O 1
ATOM 752 N N . TRP A 1 92 ? -8.275 -0.389 17.218 1.00 90.81 92 TRP A N 1
ATOM 753 C CA . TRP A 1 92 ? -9.465 -1.170 17.543 1.00 90.81 92 TRP A CA 1
ATOM 754 C C . TRP A 1 92 ? -10.097 -0.696 18.856 1.00 90.81 92 TRP A C 1
ATOM 756 O O . TRP A 1 92 ? -9.414 -0.498 19.858 1.00 90.81 92 TRP A O 1
ATOM 766 N N . GLY A 1 93 ? -11.424 -0.572 18.876 1.00 79.81 93 GLY A N 1
ATOM 767 C CA . GLY A 1 93 ? -12.198 -0.518 20.118 1.00 79.81 93 GLY A CA 1
ATOM 768 C C . GLY A 1 93 ? -12.229 0.820 20.858 1.00 79.81 93 GLY A C 1
ATOM 769 O O . GLY A 1 93 ? -12.600 0.844 22.030 1.00 79.81 93 GLY A O 1
ATOM 770 N N . LYS A 1 94 ? -11.895 1.939 20.206 1.00 71.62 94 LYS A N 1
ATOM 771 C CA . LYS A 1 94 ? -12.211 3.267 20.758 1.00 71.62 94 LYS A CA 1
ATOM 772 C C . LYS A 1 94 ? -13.719 3.552 20.635 1.00 71.62 94 LYS A C 1
ATOM 774 O O . LYS A 1 94 ? -14.335 3.114 19.660 1.00 71.62 94 LYS A O 1
ATOM 779 N N . PRO A 1 95 ? -14.321 4.279 21.596 1.00 67.06 95 PRO A N 1
ATOM 780 C CA . PRO A 1 95 ? -15.721 4.675 21.509 1.00 67.06 95 PRO A CA 1
ATOM 781 C C . PRO A 1 95 ? -15.957 5.526 20.260 1.00 67.06 95 PRO A C 1
ATOM 783 O O . PRO A 1 95 ? -15.215 6.469 20.000 1.00 67.06 95 PRO A O 1
ATOM 786 N N . THR A 1 96 ? -17.007 5.205 19.512 1.00 68.81 96 THR A N 1
ATOM 787 C CA . THR A 1 96 ? -17.528 6.054 18.432 1.00 68.81 96 THR A CA 1
ATOM 788 C C . THR A 1 96 ? -18.934 6.502 18.797 1.00 68.81 96 THR A C 1
ATOM 790 O O . THR A 1 96 ? -19.594 5.856 19.616 1.00 68.81 96 THR A O 1
ATOM 793 N N . TYR A 1 97 ? -19.432 7.558 18.150 1.00 65.56 97 TYR A N 1
ATOM 794 C CA . TYR A 1 97 ? -20.812 8.023 18.340 1.00 65.56 97 TYR A CA 1
ATOM 795 C C . TYR A 1 97 ? -21.873 6.950 18.045 1.00 65.56 97 TYR A C 1
ATOM 797 O O . TYR A 1 97 ? -22.998 7.047 18.523 1.00 65.56 97 TYR A O 1
ATOM 805 N N . VAL A 1 98 ? -21.523 5.920 17.270 1.00 65.19 98 VAL A N 1
ATOM 806 C CA . VAL A 1 98 ? -22.457 4.895 16.782 1.00 65.19 98 VAL A CA 1
ATOM 807 C C . VAL A 1 98 ? -22.538 3.666 17.700 1.00 65.19 98 VAL A C 1
ATOM 809 O O . VAL A 1 98 ? -23.392 2.807 17.495 1.00 65.19 98 VAL A O 1
ATOM 812 N N . GLY A 1 99 ? -21.681 3.586 18.726 1.00 63.31 99 GLY A N 1
ATOM 813 C CA . GLY A 1 99 ? -21.610 2.458 19.655 1.00 63.31 99 GLY A CA 1
ATOM 814 C C . GLY A 1 99 ? -21.010 1.183 19.038 1.00 63.31 99 GLY A C 1
ATOM 815 O O . GLY A 1 99 ? -21.211 0.849 17.871 1.00 63.31 99 GLY A O 1
ATOM 816 N N . GLY A 1 100 ? -20.251 0.438 19.843 1.00 69.25 100 GLY A N 1
ATOM 817 C CA . GLY A 1 100 ? -19.663 -0.852 19.462 1.00 69.25 100 GLY A CA 1
ATOM 818 C C . GLY A 1 100 ? -18.143 -0.839 19.269 1.00 69.25 100 GLY A C 1
ATOM 819 O O . GLY A 1 100 ? -17.506 0.206 19.171 1.00 69.25 100 GLY A O 1
ATOM 820 N N . VAL A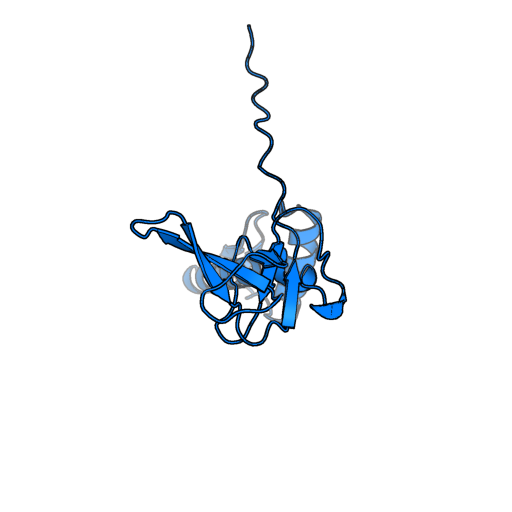 1 101 ? -17.560 -2.040 19.240 1.00 79.00 101 VAL A N 1
ATOM 821 C CA . VAL A 1 101 ? -16.111 -2.267 19.136 1.00 79.00 101 VAL A CA 1
ATOM 822 C C . VAL A 1 101 ? -15.750 -2.536 17.674 1.00 79.00 101 VAL A C 1
ATOM 824 O O . VAL A 1 101 ? -16.106 -3.583 17.133 1.00 79.00 101 VAL A O 1
ATOM 827 N N . ARG A 1 102 ? -15.074 -1.583 17.025 1.00 88.38 102 ARG A N 1
ATOM 828 C CA . ARG A 1 102 ? -14.666 -1.663 15.611 1.00 88.38 102 ARG A CA 1
ATOM 829 C C . ARG A 1 102 ? -13.292 -1.028 15.385 1.00 88.38 102 ARG A C 1
ATOM 831 O O . ARG A 1 102 ? -12.731 -0.429 16.300 1.00 88.38 102 ARG A O 1
ATOM 838 N N . TRP A 1 103 ? -12.777 -1.164 14.164 1.00 92.69 103 TRP A N 1
ATOM 839 C CA . TRP A 1 103 ? -11.644 -0.382 13.675 1.00 92.69 103 TRP A CA 1
ATOM 840 C C . TRP A 1 103 ? -12.062 1.065 13.449 1.00 92.69 103 TRP A C 1
ATOM 842 O O . TRP A 1 103 ? -13.083 1.316 12.803 1.00 92.69 103 TRP A O 1
ATOM 852 N N . VAL A 1 104 ? -11.274 1.997 13.974 1.00 92.25 104 VAL A N 1
ATOM 853 C CA . VAL A 1 104 ? -11.534 3.431 13.871 1.00 92.25 104 VAL A CA 1
ATOM 854 C C . VAL A 1 104 ? -10.255 4.208 13.612 1.00 92.25 104 VAL A C 1
ATOM 856 O O . VAL A 1 104 ? -9.173 3.725 13.935 1.00 92.25 104 VAL A O 1
ATOM 859 N N . HIS A 1 105 ? -10.384 5.426 13.105 1.00 90.94 105 HIS A N 1
ATOM 860 C CA . HIS A 1 105 ? -9.291 6.392 13.017 1.00 90.94 105 HIS A CA 1
ATOM 861 C C . HIS A 1 105 ? -9.734 7.740 13.589 1.00 90.94 105 HIS A C 1
ATOM 863 O O . HIS A 1 105 ? -10.929 8.034 13.642 1.00 90.94 105 HIS A O 1
ATOM 869 N N . GLU A 1 106 ? -8.778 8.555 14.026 1.00 89.75 106 GLU A N 1
ATOM 870 C CA . GLU A 1 106 ? -9.051 9.947 14.387 1.00 89.75 106 GLU A CA 1
ATOM 871 C C . GLU A 1 106 ? -9.395 10.723 13.107 1.00 89.75 106 GLU A C 1
ATOM 873 O O . GLU A 1 106 ? -8.636 10.703 12.135 1.00 89.75 106 GLU A O 1
ATOM 878 N N . ALA A 1 107 ? -10.571 11.343 13.080 1.00 87.44 107 ALA A N 1
ATOM 879 C CA . ALA A 1 107 ? -11.074 12.099 11.933 1.00 87.44 107 ALA A CA 1
ATOM 880 C C . ALA A 1 107 ? -11.023 13.616 12.168 1.00 87.44 107 ALA A C 1
ATOM 882 O O . ALA A 1 107 ? -11.054 14.392 11.215 1.00 87.44 107 ALA A O 1
ATOM 883 N N . GLY A 1 108 ? -10.921 14.051 13.427 1.00 86.69 108 GLY A N 1
ATOM 884 C CA . GLY A 1 108 ? -10.858 15.465 13.778 1.00 86.69 108 GLY A CA 1
ATOM 885 C C . GLY A 1 108 ? -10.974 15.719 15.276 1.00 86.69 108 GLY A C 1
ATOM 886 O O . GLY A 1 108 ? -10.727 14.830 16.087 1.00 86.69 108 GLY A O 1
ATOM 887 N N . TYR A 1 109 ? -11.370 16.944 15.623 1.00 89.75 109 TYR A N 1
ATOM 888 C CA . TYR A 1 109 ? -11.583 17.405 16.995 1.00 89.75 109 TYR A CA 1
ATOM 889 C C . TYR A 1 109 ? -12.922 18.134 17.110 1.00 89.75 109 TYR A C 1
ATOM 891 O O . TYR A 1 109 ? -13.276 18.921 16.231 1.00 89.75 109 TYR A O 1
ATOM 899 N N . ASP A 1 110 ? -13.634 17.911 18.213 1.00 86.06 110 ASP A N 1
ATOM 900 C CA . ASP A 1 110 ? -14.797 18.694 18.628 1.00 86.06 110 ASP A CA 1
ATOM 901 C C . ASP A 1 110 ? -14.553 19.353 20.002 1.00 86.06 110 ASP A C 1
ATOM 903 O O . ASP A 1 110 ? -13.449 19.315 20.554 1.00 86.06 110 ASP A O 1
ATOM 907 N N . SER A 1 111 ? -15.587 19.975 20.579 1.00 88.06 111 SER A N 1
ATOM 908 C CA . SER A 1 111 ? -15.511 20.606 21.906 1.00 88.06 111 SER A CA 1
ATOM 909 C C . SER A 1 111 ? -15.217 19.631 23.057 1.00 88.06 111 SER A C 1
ATOM 911 O O . SER A 1 111 ? -14.935 20.076 24.166 1.00 88.06 111 SER A O 1
ATOM 913 N N . ASN A 1 112 ? -15.302 18.323 22.816 1.00 83.94 112 ASN A N 1
ATOM 914 C CA . ASN A 1 112 ? -15.097 17.257 23.792 1.00 83.94 112 ASN A CA 1
ATOM 915 C C . ASN A 1 112 ? -13.794 16.474 23.548 1.00 83.94 112 ASN A C 1
ATOM 917 O O . ASN A 1 112 ? -13.486 15.563 24.318 1.00 83.94 112 ASN A O 1
ATOM 921 N N . GLY A 1 113 ? -13.014 16.833 22.521 1.00 86.50 113 GLY A N 1
ATOM 922 C CA . GLY A 1 113 ? -11.712 16.240 22.220 1.00 86.50 113 GLY A CA 1
ATOM 923 C C . GLY A 1 113 ? -11.662 15.538 20.857 1.00 86.50 113 GLY A C 1
ATOM 924 O O . GLY A 1 113 ? -12.372 15.937 19.934 1.00 86.50 113 GLY A O 1
ATOM 925 N N . PRO A 1 114 ? -10.772 14.542 20.683 1.00 86.94 114 PRO A N 1
ATOM 926 C CA . PRO A 1 114 ? -10.606 13.860 19.405 1.00 86.94 114 PRO A CA 1
ATOM 927 C C . PRO A 1 114 ? -11.845 13.037 19.039 1.00 86.94 114 PRO A C 1
ATOM 929 O O . PRO A 1 114 ? -12.376 12.272 19.849 1.00 86.94 114 PRO A O 1
ATOM 932 N N . VAL A 1 115 ? -12.265 13.170 17.785 1.00 86.56 115 VAL A N 1
ATOM 933 C CA . VAL A 1 115 ? -13.391 12.452 17.188 1.00 86.56 115 VAL A CA 1
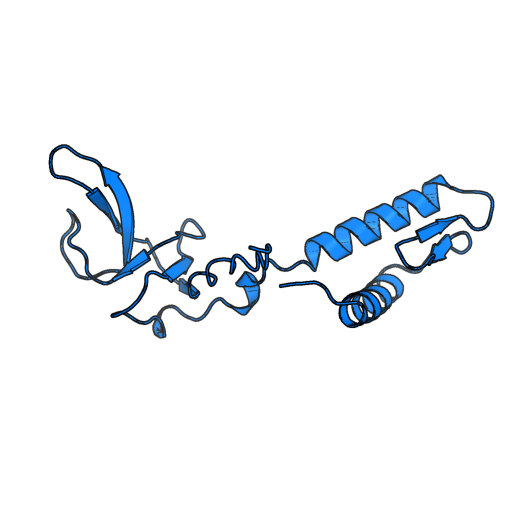ATOM 934 C C . VAL A 1 115 ? -12.871 11.264 16.391 1.00 86.56 115 VAL A C 1
ATOM 936 O O . VAL A 1 115 ? -11.975 11.406 15.559 1.00 86.56 115 VAL A O 1
ATOM 939 N N . PHE A 1 116 ? -13.472 10.095 16.618 1.00 87.56 116 PHE A N 1
ATOM 940 C CA . PHE A 1 116 ? -13.112 8.852 15.942 1.00 87.56 116 PHE A CA 1
ATOM 941 C C . PHE A 1 116 ? -14.231 8.369 15.017 1.00 87.56 116 PHE A C 1
ATOM 943 O O . PHE A 1 116 ? -15.386 8.243 15.434 1.00 87.56 116 PHE A O 1
ATOM 950 N N . GLU A 1 117 ? -13.866 8.037 13.781 1.00 88.94 117 GLU A N 1
ATOM 951 C CA . GLU A 1 117 ? -14.766 7.487 12.766 1.00 88.94 117 GLU A CA 1
ATOM 952 C C . GLU A 1 117 ? -14.460 6.020 12.473 1.00 88.94 117 GLU A C 1
ATOM 954 O O . GLU A 1 117 ? -13.327 5.557 12.598 1.00 88.94 117 GLU A O 1
ATOM 959 N N . ILE A 1 118 ? -15.493 5.270 12.085 1.00 91.56 118 ILE A N 1
ATOM 960 C CA . ILE A 1 118 ? -15.389 3.840 11.782 1.00 91.56 118 ILE A CA 1
ATOM 961 C C . ILE A 1 118 ? -14.764 3.649 10.401 1.00 91.56 118 ILE A C 1
ATOM 963 O O . ILE A 1 118 ? -15.231 4.218 9.416 1.00 91.56 118 ILE A O 1
ATOM 967 N N . VAL A 1 119 ? -13.795 2.739 10.304 1.00 92.00 119 VAL A N 1
ATOM 968 C CA . VAL A 1 119 ? -13.311 2.263 9.005 1.00 92.00 119 VAL A CA 1
ATOM 969 C C . VAL A 1 119 ? -14.370 1.356 8.377 1.00 92.00 119 VAL A C 1
ATOM 971 O O . VAL A 1 119 ? -14.698 0.296 8.916 1.00 92.00 119 VAL A O 1
ATOM 974 N N . VAL A 1 120 ? -14.929 1.782 7.244 1.00 91.19 120 VAL A N 1
ATOM 975 C CA . VAL A 1 120 ? -16.020 1.078 6.554 1.00 91.19 120 VAL A CA 1
ATOM 976 C C . VAL A 1 120 ? -15.475 -0.076 5.712 1.00 91.19 120 VAL A C 1
ATOM 978 O O . VAL A 1 120 ? -14.582 0.121 4.886 1.00 91.19 120 VAL A O 1
ATOM 981 N N . ASP A 1 121 ? -16.050 -1.265 5.910 1.00 93.56 121 ASP A N 1
ATOM 982 C CA . ASP A 1 121 ? -15.729 -2.516 5.208 1.00 93.56 121 ASP A CA 1
ATOM 983 C C . ASP A 1 121 ? -14.215 -2.788 5.112 1.00 93.56 121 ASP A C 1
ATOM 985 O O . ASP A 1 121 ? -13.659 -2.838 4.012 1.00 93.56 121 ASP A O 1
ATOM 989 N N . PRO A 1 122 ? -13.510 -2.922 6.251 1.00 94.19 122 PRO A N 1
ATOM 990 C CA . PRO A 1 122 ? -12.075 -3.157 6.244 1.00 94.19 122 PRO A CA 1
ATOM 991 C C . PRO A 1 122 ? -11.778 -4.546 5.662 1.00 94.19 122 PRO A C 1
ATOM 993 O O . PRO A 1 122 ? -12.426 -5.530 6.014 1.00 94.19 122 PRO A O 1
ATOM 996 N N . THR A 1 123 ? -10.791 -4.627 4.772 1.00 95.06 123 THR A N 1
ATOM 997 C CA . THR A 1 123 ? -10.429 -5.855 4.041 1.00 95.06 123 THR A CA 1
ATOM 998 C C . THR A 1 123 ? -9.008 -6.309 4.340 1.00 95.06 123 THR A C 1
ATOM 1000 O O . THR A 1 123 ? -8.774 -7.506 4.514 1.00 95.06 123 THR A O 1
ATOM 1003 N N . HIS A 1 124 ? -8.074 -5.364 4.462 1.00 94.44 124 HIS A N 1
ATOM 1004 C CA . HIS A 1 124 ? -6.666 -5.645 4.710 1.00 94.44 124 HIS A CA 1
ATOM 1005 C C . HIS A 1 124 ? -6.077 -4.671 5.725 1.00 94.44 124 HIS A C 1
ATOM 1007 O O . HIS A 1 124 ? -6.608 -3.578 5.920 1.00 94.44 124 HIS A O 1
ATOM 1013 N N . TRP A 1 125 ? -4.967 -5.057 6.342 1.00 93.62 125 TRP A N 1
ATOM 1014 C CA . TRP A 1 125 ? -4.180 -4.198 7.217 1.00 93.62 125 TRP A CA 1
ATOM 1015 C C . TRP A 1 125 ? -2.686 -4.303 6.918 1.00 93.62 125 TRP A C 1
ATOM 1017 O O . TRP A 1 125 ? -2.235 -5.299 6.356 1.00 93.62 125 TRP A O 1
ATOM 1027 N N . MET A 1 126 ? -1.918 -3.300 7.326 1.00 91.06 126 MET A N 1
ATOM 1028 C CA . MET A 1 126 ? -0.460 -3.377 7.376 1.00 91.06 126 MET A CA 1
ATOM 1029 C C . MET A 1 126 ? 0.066 -2.633 8.611 1.00 91.06 126 MET A C 1
ATOM 1031 O O . MET A 1 126 ? -0.555 -1.659 9.049 1.00 91.06 126 MET A O 1
ATOM 1035 N N . PRO A 1 127 ? 1.189 -3.071 9.204 1.00 86.19 127 PRO A N 1
ATOM 1036 C CA . PRO A 1 127 ? 1.820 -2.320 10.282 1.00 86.19 127 PRO A CA 1
ATOM 1037 C C . PRO A 1 127 ? 2.278 -0.948 9.777 1.00 86.19 127 PRO A C 1
ATOM 1039 O O . PRO A 1 127 ? 2.664 -0.806 8.613 1.00 86.19 127 PRO A O 1
ATOM 1042 N N . LEU A 1 128 ? 2.277 0.053 10.659 1.00 79.56 128 LEU A N 1
ATOM 1043 C CA . LEU A 1 128 ? 2.890 1.337 10.340 1.00 79.56 128 LEU A CA 1
ATOM 1044 C C . LEU A 1 128 ? 4.385 1.147 10.033 1.00 79.56 128 LEU A C 1
ATOM 1046 O O . LEU A 1 128 ? 5.057 0.359 10.708 1.00 79.56 128 LEU A O 1
ATOM 1050 N N . PRO A 1 129 ? 4.933 1.857 9.031 1.00 69.75 129 PRO A N 1
ATOM 1051 C CA . PRO A 1 129 ? 6.356 1.793 8.751 1.00 69.75 129 PRO A CA 1
ATOM 1052 C C . PRO A 1 129 ? 7.140 2.277 9.971 1.00 69.75 129 PRO A C 1
ATOM 1054 O O . PRO A 1 129 ? 6.804 3.301 10.570 1.00 69.75 129 PRO A O 1
ATOM 1057 N N . THR A 1 130 ? 8.211 1.561 10.318 1.00 69.62 130 THR A N 1
ATOM 1058 C CA . THR A 1 130 ? 9.133 1.997 11.368 1.00 69.62 130 THR A CA 1
ATOM 1059 C C . THR A 1 130 ? 9.592 3.419 11.070 1.00 69.62 130 THR A C 1
ATOM 1061 O O . THR A 1 130 ? 10.001 3.718 9.942 1.00 69.62 130 THR A O 1
ATOM 1064 N N . ALA A 1 131 ? 9.518 4.293 12.077 1.00 67.81 131 ALA A N 1
ATOM 1065 C CA . ALA A 1 131 ? 10.005 5.657 11.950 1.00 67.81 131 ALA A CA 1
ATOM 1066 C C . ALA A 1 131 ? 11.447 5.639 11.407 1.00 67.81 131 ALA A C 1
ATOM 1068 O O . ALA A 1 131 ? 12.246 4.803 11.841 1.00 67.81 131 ALA A O 1
ATOM 1069 N N . PRO A 1 132 ? 11.799 6.526 10.460 1.00 63.66 132 PRO A N 1
ATOM 1070 C CA . PRO A 1 132 ? 13.159 6.582 9.956 1.00 63.66 132 PRO A CA 1
ATOM 1071 C C . PRO A 1 132 ? 14.109 6.863 11.123 1.00 63.66 132 PRO A C 1
ATOM 1073 O O . PRO A 1 132 ? 13.987 7.887 11.800 1.00 63.66 132 PRO A O 1
ATOM 1076 N N . THR A 1 133 ? 15.050 5.953 11.376 1.00 54.53 133 THR A N 1
ATOM 1077 C CA . THR A 1 133 ? 16.110 6.188 12.352 1.00 54.53 133 THR A CA 1
ATOM 1078 C C . THR A 1 133 ? 16.923 7.386 11.891 1.00 54.53 133 THR A C 1
ATOM 1080 O O . THR A 1 133 ? 17.425 7.439 10.767 1.00 54.53 133 THR A O 1
ATOM 1083 N N . SER A 1 134 ? 17.033 8.385 12.764 1.00 51.59 134 SER A N 1
ATOM 1084 C CA . SER A 1 134 ? 17.975 9.480 12.571 1.00 51.59 134 SER A CA 1
ATOM 1085 C C . SER A 1 134 ? 19.381 8.942 12.814 1.00 51.59 134 SER A C 1
ATOM 1087 O O . SER A 1 134 ? 19.956 9.169 13.873 1.00 51.59 134 SER A O 1
ATOM 1089 N N . ASP A 1 135 ? 19.957 8.252 11.832 1.00 48.72 135 ASP A N 1
ATOM 1090 C CA . ASP A 1 135 ? 21.394 7.980 11.798 1.00 48.72 135 ASP A CA 1
ATOM 1091 C C . ASP A 1 135 ? 22.125 9.281 11.440 1.00 48.72 135 ASP A C 1
ATOM 1093 O O . ASP A 1 135 ? 22.735 9.433 10.384 1.00 48.72 135 ASP A O 1
ATOM 1097 N N . LYS A 1 136 ? 22.039 10.272 12.331 1.00 47.56 136 LYS A N 1
ATOM 1098 C CA . LYS A 1 136 ? 23.036 11.331 12.417 1.00 47.56 136 LYS A CA 1
ATOM 1099 C C . LYS A 1 136 ? 24.027 10.930 13.493 1.00 47.56 136 LYS A C 1
ATOM 1101 O O . LYS A 1 136 ? 24.009 11.437 14.610 1.00 47.56 136 LYS A O 1
ATOM 1106 N N . GLY A 1 137 ? 24.938 10.044 13.100 1.00 45.88 137 GLY A N 1
ATOM 1107 C CA . GLY A 1 137 ? 26.310 10.152 13.568 1.00 45.88 137 GLY A CA 1
ATOM 1108 C C . GLY A 1 137 ? 26.824 11.534 13.163 1.00 45.88 137 GLY A C 1
ATOM 1109 O O . GLY A 1 137 ? 27.133 11.775 12.001 1.00 45.88 137 GLY A O 1
ATOM 1110 N N . GLY A 1 138 ? 26.820 12.464 14.111 1.00 35.16 138 GLY A N 1
ATOM 1111 C CA . GLY A 1 138 ? 27.360 13.808 13.971 1.00 35.16 138 GLY A CA 1
ATOM 1112 C C . GLY A 1 138 ? 28.137 14.127 15.237 1.00 35.16 138 GLY A C 1
ATOM 1113 O O . GLY A 1 138 ? 27.558 14.161 16.317 1.00 35.16 138 GLY A O 1
ATOM 1114 N N . ALA A 1 139 ? 29.450 14.248 15.069 1.00 42.12 139 ALA A N 1
ATOM 1115 C CA . ALA A 1 139 ? 30.484 14.421 16.078 1.00 42.12 139 ALA A CA 1
ATOM 1116 C C . ALA A 1 139 ? 30.140 15.405 17.214 1.00 42.12 139 ALA A C 1
ATOM 1118 O O . ALA A 1 139 ? 29.524 16.447 16.989 1.00 42.12 139 ALA A O 1
ATOM 1119 N N . ARG A 1 140 ? 30.599 15.049 18.421 1.00 39.47 140 ARG A N 1
ATOM 1120 C CA . ARG A 1 140 ? 30.933 16.021 19.470 1.00 39.47 140 ARG A CA 1
ATOM 1121 C C . ARG A 1 140 ? 32.059 16.936 19.005 1.00 39.47 140 ARG A C 1
ATOM 1123 O O . ARG A 1 140 ? 32.928 16.430 18.259 1.00 39.47 140 ARG A O 1
#

Radius of gyration: 22.99 Å; chains: 1; bounding box: 53×32×59 Å